Protein AF-J9F4Z7-F1 (afdb_monomer)

Solvent-accessible surface area (backbone atoms only — not comparable to full-atom values): 5574 Å² total; per-residue (Å²): 113,68,68,60,48,64,66,45,44,73,66,48,62,77,70,53,58,92,89,62,31,79,98,42,91,98,44,40,72,69,57,47,51,54,52,51,51,54,45,40,77,74,69,52,82,79,82,86,88,82,84,71,84,59,54,83,81,69,54,56,64,69,59,53,50,54,59,49,51,74,76,49,82,56,64,68,60,53,52,52,52,54,62,74,78,103

Structure (mmCIF, N/CA/C/O backbone):
data_AF-J9F4Z7-F1
#
_entry.id   AF-J9F4Z7-F1
#
loop_
_atom_site.group_PDB
_atom_site.id
_atom_site.type_symbol
_atom_site.label_atom_id
_atom_site.label_alt_id
_atom_site.label_comp_id
_atom_site.label_asym_id
_atom_site.label_entity_id
_atom_site.label_seq_id
_atom_site.pdbx_PDB_ins_code
_atom_site.Cartn_x
_atom_site.Cartn_y
_atom_site.Cartn_z
_atom_site.occupancy
_atom_site.B_iso_or_equiv
_atom_site.auth_seq_id
_atom_site.auth_comp_id
_atom_site.auth_asym_id
_atom_site.auth_atom_id
_atom_site.pdbx_PDB_model_num
ATOM 1 N N . GLN A 1 1 ? 10.622 -11.973 -10.567 1.00 62.09 1 GLN A N 1
ATOM 2 C CA . GLN A 1 1 ? 9.741 -10.947 -9.954 1.00 62.09 1 GLN A CA 1
ATOM 3 C C . GLN A 1 1 ? 10.281 -10.400 -8.619 1.00 62.09 1 GLN A C 1
ATOM 5 O O . GLN A 1 1 ? 10.208 -9.195 -8.413 1.00 62.09 1 GLN A O 1
ATOM 10 N N . GLN A 1 2 ? 10.907 -11.217 -7.754 1.00 72.94 2 GLN A N 1
ATOM 11 C CA . GLN A 1 2 ? 11.440 -10.788 -6.441 1.00 72.94 2 GLN A CA 1
ATOM 12 C C . GLN A 1 2 ? 12.414 -9.591 -6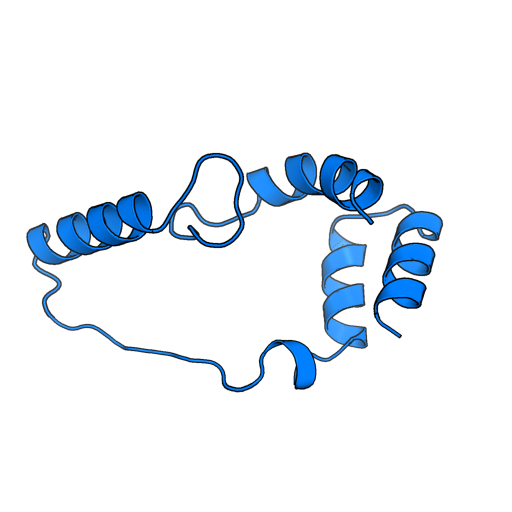.483 1.00 72.94 2 GLN A C 1
ATOM 14 O O . GLN A 1 2 ? 12.308 -8.693 -5.657 1.00 72.94 2 GLN A O 1
ATOM 19 N N . ALA A 1 3 ? 13.329 -9.546 -7.459 1.00 76.19 3 ALA A N 1
ATOM 20 C CA . ALA A 1 3 ? 14.332 -8.479 -7.565 1.00 76.19 3 ALA A CA 1
ATOM 21 C C . ALA A 1 3 ? 13.713 -7.095 -7.837 1.00 76.19 3 ALA A C 1
ATOM 23 O O . ALA A 1 3 ? 14.128 -6.100 -7.249 1.00 76.19 3 ALA A O 1
ATOM 24 N N . ILE A 1 4 ? 12.671 -7.038 -8.678 1.00 78.19 4 ILE A N 1
ATOM 25 C CA . ILE A 1 4 ? 11.915 -5.801 -8.931 1.00 78.19 4 ILE A CA 1
ATOM 26 C C . ILE A 1 4 ? 11.237 -5.361 -7.632 1.00 78.19 4 ILE A C 1
ATOM 28 O O . ILE A 1 4 ? 11.346 -4.203 -7.244 1.00 78.19 4 ILE A O 1
ATOM 32 N N . ASN A 1 5 ? 10.603 -6.294 -6.916 1.00 80.19 5 ASN A N 1
ATOM 33 C CA . ASN A 1 5 ? 9.954 -5.986 -5.646 1.00 80.19 5 ASN A CA 1
ATOM 34 C C . ASN A 1 5 ? 10.949 -5.433 -4.609 1.00 80.19 5 ASN A C 1
ATOM 36 O O . ASN A 1 5 ? 10.683 -4.409 -3.987 1.00 80.19 5 ASN A O 1
ATOM 40 N N . GLN A 1 6 ? 12.128 -6.042 -4.470 1.00 81.38 6 GLN A N 1
ATOM 41 C CA . GLN A 1 6 ? 13.172 -5.574 -3.550 1.00 81.38 6 GLN A CA 1
ATOM 42 C C . GLN A 1 6 ? 13.679 -4.166 -3.887 1.00 81.38 6 GLN A C 1
ATOM 44 O O . GLN A 1 6 ? 13.946 -3.387 -2.974 1.00 81.38 6 GLN A O 1
ATOM 49 N N . ALA A 1 7 ? 13.774 -3.820 -5.173 1.00 81.56 7 ALA A N 1
ATOM 50 C CA . ALA A 1 7 ? 14.184 -2.486 -5.607 1.00 81.56 7 ALA A CA 1
ATOM 51 C C . ALA A 1 7 ? 13.082 -1.430 -5.404 1.00 81.56 7 ALA A C 1
ATOM 53 O O . ALA A 1 7 ? 13.367 -0.299 -5.012 1.00 81.56 7 ALA A O 1
ATOM 54 N N . LEU A 1 8 ? 11.819 -1.792 -5.651 1.00 81.38 8 LEU A N 1
ATOM 55 C CA . LEU A 1 8 ? 10.688 -0.861 -5.582 1.00 81.38 8 LEU A CA 1
ATOM 56 C C . LEU A 1 8 ? 10.145 -0.672 -4.164 1.00 81.38 8 LEU A C 1
ATOM 58 O O . LEU A 1 8 ? 9.748 0.438 -3.810 1.00 81.38 8 LEU A O 1
ATOM 62 N N . THR A 1 9 ? 10.164 -1.718 -3.337 1.00 83.75 9 THR A N 1
ATOM 63 C CA . THR A 1 9 ? 9.682 -1.680 -1.948 1.00 83.75 9 THR A CA 1
ATOM 64 C C . THR A 1 9 ? 10.221 -0.475 -1.168 1.00 83.75 9 THR A C 1
ATOM 66 O O . THR A 1 9 ? 9.404 0.291 -0.666 1.00 83.75 9 THR A O 1
ATOM 69 N N . PRO A 1 10 ? 11.539 -0.202 -1.081 1.00 85.31 10 PRO A N 1
ATOM 70 C CA . PRO A 1 10 ? 12.041 0.929 -0.295 1.00 85.31 10 PRO A CA 1
ATOM 71 C C . PRO A 1 10 ? 11.614 2.307 -0.832 1.00 85.31 10 PRO A C 1
ATOM 73 O O . PRO A 1 10 ? 11.575 3.268 -0.061 1.00 85.31 10 PRO A O 1
ATOM 76 N N . LEU A 1 11 ? 11.287 2.419 -2.126 1.00 84.62 11 LEU A N 1
ATOM 77 C CA . LEU A 1 11 ? 10.814 3.662 -2.747 1.00 84.62 11 LEU A CA 1
ATOM 78 C C . LEU A 1 11 ? 9.340 3.934 -2.422 1.00 84.62 11 LEU A C 1
ATOM 80 O O . LEU A 1 11 ? 8.975 5.069 -2.101 1.00 84.62 11 LEU A O 1
ATOM 84 N N . TYR A 1 12 ? 8.499 2.900 -2.486 1.00 83.81 12 TYR A N 1
ATOM 85 C CA . TYR A 1 12 ? 7.061 3.021 -2.227 1.00 83.81 12 TYR A CA 1
ATOM 86 C C . TYR A 1 12 ? 6.707 2.927 -0.741 1.00 83.81 12 TYR A C 1
ATOM 88 O O . TYR A 1 12 ? 5.759 3.574 -0.303 1.00 83.81 12 TYR A O 1
ATOM 96 N N . GLU A 1 13 ? 7.509 2.235 0.071 1.00 83.94 13 GLU A N 1
ATOM 97 C CA . GLU A 1 13 ? 7.295 2.109 1.520 1.00 83.94 13 GLU A CA 1
ATOM 98 C C . GLU A 1 13 ? 7.261 3.466 2.237 1.00 83.94 13 GLU A C 1
ATOM 100 O O . GLU A 1 13 ? 6.529 3.637 3.211 1.00 83.94 13 GLU A O 1
ATOM 105 N N . ARG A 1 14 ? 7.991 4.458 1.714 1.00 84.69 14 ARG A N 1
ATOM 106 C CA . ARG A 1 14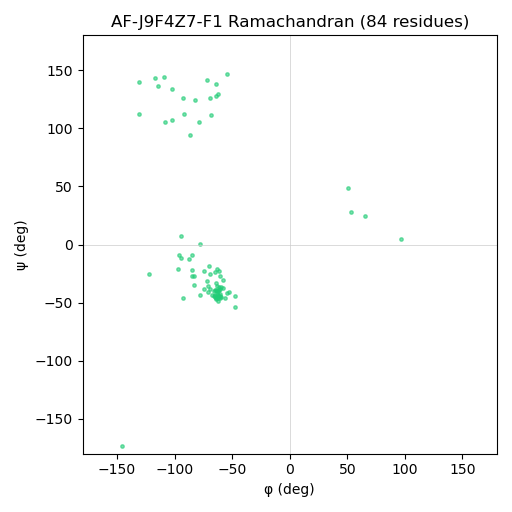 ? 7.992 5.842 2.220 1.00 84.69 14 ARG A CA 1
ATOM 107 C C . ARG A 1 14 ? 6.734 6.631 1.853 1.00 84.69 14 ARG A C 1
ATOM 109 O O . ARG A 1 14 ? 6.432 7.617 2.515 1.00 84.69 14 ARG A O 1
ATOM 116 N N . GLN A 1 15 ? 6.036 6.225 0.797 1.00 86.38 15 GLN A N 1
ATOM 117 C CA . GLN A 1 15 ? 4.845 6.905 0.280 1.00 86.38 15 GLN A CA 1
ATOM 118 C C . GLN A 1 15 ? 3.548 6.272 0.798 1.00 86.38 15 GLN A C 1
ATOM 120 O O . GLN A 1 15 ? 2.506 6.925 0.802 1.00 86.38 15 GLN A O 1
ATOM 125 N N . PHE A 1 16 ? 3.589 5.013 1.246 1.00 85.44 16 PHE A N 1
ATOM 126 C CA . PHE A 1 16 ? 2.411 4.341 1.781 1.00 85.44 16 PHE A CA 1
ATOM 127 C C . PHE A 1 16 ? 1.895 5.001 3.062 1.00 85.44 16 PHE A C 1
ATOM 129 O O . PHE A 1 16 ? 2.647 5.311 3.988 1.00 85.44 16 PHE A O 1
ATOM 136 N N . SER A 1 17 ? 0.568 5.121 3.145 1.00 85.69 17 SER A N 1
ATOM 137 C CA . SER A 1 17 ? -0.122 5.626 4.332 1.00 85.69 17 SER A CA 1
ATOM 1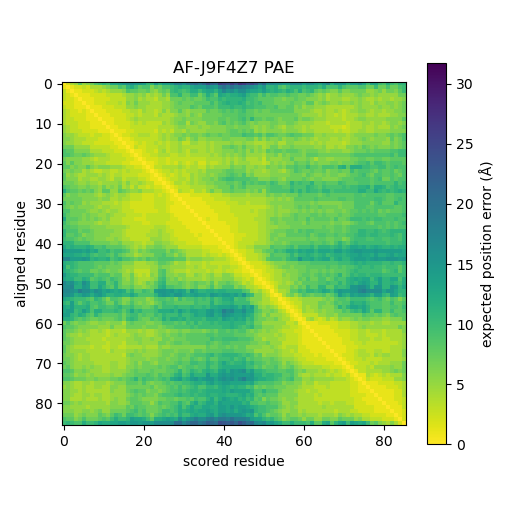38 C C . SER A 1 17 ? 0.259 4.841 5.589 1.00 85.69 17 SER A C 1
ATOM 140 O O . SER A 1 17 ? 0.455 3.622 5.560 1.00 85.69 17 SER A O 1
ATOM 142 N N . LYS A 1 18 ? 0.303 5.529 6.733 1.00 83.44 18 LYS A N 1
ATOM 143 C CA . LYS A 1 18 ? 0.506 4.893 8.043 1.00 83.44 18 LYS A CA 1
ATOM 144 C C . LYS A 1 18 ? -0.627 3.932 8.412 1.00 83.44 18 LYS A C 1
ATOM 146 O O . LYS A 1 18 ? -0.374 3.039 9.214 1.00 83.44 18 LYS A O 1
ATOM 151 N N . SER A 1 19 ? -1.801 4.073 7.802 1.00 84.06 19 SER A N 1
ATOM 152 C CA . SER A 1 19 ? -2.962 3.193 7.998 1.00 84.06 19 SER A CA 1
ATOM 153 C C . SER A 1 19 ? -3.049 2.067 6.957 1.00 84.06 19 SER A C 1
ATOM 155 O O . SER A 1 19 ? -4.044 1.356 6.907 1.00 84.06 19 SER A O 1
ATOM 157 N N . SER A 1 20 ? -2.029 1.901 6.105 1.00 86.06 20 SER A N 1
ATOM 158 C CA . SER A 1 20 ? -1.917 0.747 5.205 1.00 86.06 20 SER A CA 1
ATOM 159 C C . SER A 1 20 ? -1.098 -0.362 5.870 1.00 86.06 20 SER A C 1
ATOM 161 O O . SER A 1 20 ? 0.032 -0.123 6.321 1.00 86.06 20 SER A O 1
ATOM 163 N N . TYR A 1 21 ? -1.665 -1.565 5.932 1.00 85.06 21 TYR A N 1
ATOM 164 C CA . TYR A 1 21 ? -1.090 -2.712 6.645 1.00 85.06 21 TYR A CA 1
ATOM 165 C C . TYR A 1 21 ? -0.861 -3.942 5.755 1.00 85.06 21 TYR A C 1
ATOM 167 O O . TYR A 1 21 ? 0.017 -4.743 6.057 1.00 85.06 21 TYR A O 1
ATOM 175 N N . GLY A 1 22 ? -1.615 -4.092 4.661 1.00 85.12 22 GLY A N 1
ATOM 176 C CA . GLY A 1 22 ? -1.519 -5.254 3.774 1.00 85.12 22 GLY A CA 1
ATOM 177 C C . GLY A 1 22 ? -0.238 -5.267 2.937 1.00 85.12 22 GLY A C 1
ATOM 178 O O . GLY A 1 22 ? 0.194 -4.223 2.458 1.00 85.12 22 GLY A O 1
ATOM 179 N N . PHE A 1 23 ? 0.344 -6.457 2.746 1.00 80.69 23 PHE A N 1
ATOM 180 C CA . PHE A 1 23 ? 1.487 -6.728 1.853 1.00 80.69 23 PHE A CA 1
ATOM 181 C C . PHE A 1 23 ? 2.726 -5.837 2.066 1.00 80.69 23 PHE A C 1
ATOM 183 O O . PHE A 1 23 ? 3.505 -5.617 1.138 1.00 80.69 23 PHE A O 1
ATOM 190 N N . ARG A 1 24 ? 2.935 -5.334 3.290 1.00 83.75 24 ARG A N 1
ATOM 191 C CA . ARG A 1 24 ? 4.063 -4.458 3.634 1.00 83.75 24 ARG A CA 1
ATOM 192 C C . ARG A 1 24 ? 5.085 -5.155 4.5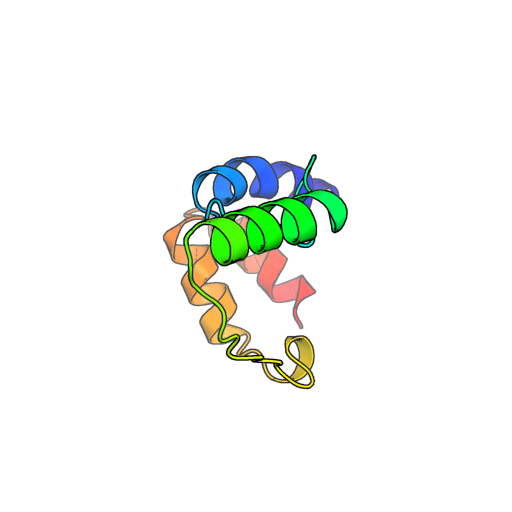31 1.00 83.75 24 ARG A C 1
ATOM 194 O O . ARG A 1 24 ? 4.713 -5.928 5.415 1.00 83.75 24 ARG A O 1
ATOM 201 N N . PRO A 1 25 ? 6.385 -4.865 4.365 1.00 78.88 25 PRO A N 1
ATOM 202 C CA . PRO A 1 25 ? 7.411 -5.430 5.229 1.00 78.88 25 PRO A CA 1
ATOM 203 C C . PRO A 1 25 ? 7.225 -4.943 6.673 1.00 78.88 25 PRO A C 1
ATOM 205 O O . PRO A 1 25 ? 7.179 -3.740 6.929 1.00 78.88 25 PRO A O 1
ATOM 208 N N . ARG A 1 26 ? 7.186 -5.882 7.628 1.00 80.69 26 ARG A N 1
ATOM 209 C CA . ARG A 1 26 ? 7.027 -5.622 9.077 1.00 80.69 26 ARG A CA 1
ATOM 210 C C . ARG A 1 26 ? 5.677 -5.005 9.481 1.00 80.69 26 ARG A C 1
ATOM 212 O O . ARG A 1 26 ? 5.607 -4.352 10.519 1.00 80.69 26 ARG A O 1
ATOM 219 N N . ARG A 1 27 ? 4.625 -5.198 8.680 1.00 83.50 27 ARG A N 1
ATOM 220 C CA . ARG A 1 27 ? 3.239 -4.860 9.036 1.00 83.50 27 ARG A CA 1
ATOM 221 C C . ARG A 1 27 ? 2.327 -6.041 8.730 1.00 83.50 27 ARG A C 1
ATOM 223 O O . ARG A 1 27 ? 2.502 -6.690 7.702 1.00 83.50 27 ARG A O 1
ATOM 230 N N . GLY A 1 28 ? 1.371 -6.317 9.612 1.00 85.31 28 GLY A N 1
ATOM 231 C CA . GLY A 1 28 ? 0.438 -7.432 9.435 1.00 85.31 28 GLY A CA 1
ATOM 232 C C . GLY A 1 28 ? -0.968 -7.162 9.960 1.00 85.31 28 GLY A C 1
ATOM 233 O O . GLY A 1 28 ? -1.300 -6.059 10.396 1.00 85.31 28 GLY A O 1
ATOM 234 N N . CYS A 1 29 ? -1.803 -8.203 9.946 1.00 86.75 29 CYS A N 1
ATOM 235 C CA . CYS A 1 29 ? -3.203 -8.133 10.377 1.00 86.75 29 CYS A CA 1
ATOM 236 C C . CYS A 1 29 ? -3.352 -7.649 11.828 1.00 86.75 29 CYS A C 1
ATOM 238 O O . CYS A 1 29 ? -4.242 -6.859 12.130 1.00 86.75 29 CYS A O 1
ATOM 240 N N . HIS A 1 30 ? -2.449 -8.061 12.722 1.00 89.88 30 HIS A N 1
ATOM 241 C CA . HIS A 1 30 ? -2.471 -7.623 14.120 1.00 89.88 30 HIS A CA 1
ATOM 242 C C . HIS A 1 30 ? -2.245 -6.114 14.279 1.00 89.88 30 HIS A C 1
ATOM 244 O O . HIS A 1 30 ? -2.830 -5.499 15.171 1.00 89.88 30 HIS A O 1
ATOM 250 N N . ASP A 1 31 ? -1.440 -5.498 13.411 1.00 88.62 31 ASP A N 1
ATOM 251 C CA . ASP A 1 31 ? -1.225 -4.049 13.432 1.00 88.62 31 ASP A CA 1
ATOM 252 C C . ASP A 1 31 ? -2.465 -3.295 12.951 1.00 88.62 31 ASP A C 1
ATOM 254 O O . ASP A 1 31 ? -2.792 -2.243 13.503 1.00 88.62 31 ASP A O 1
ATOM 258 N N . ALA A 1 32 ? -3.177 -3.856 11.967 1.00 87.94 32 ALA A N 1
ATOM 259 C CA . ALA A 1 32 ? -4.441 -3.310 11.481 1.00 87.94 32 ALA A CA 1
ATOM 260 C C . ALA A 1 32 ? -5.516 -3.333 12.577 1.00 87.94 32 ALA A C 1
ATOM 262 O O . ALA A 1 32 ? -6.142 -2.308 12.839 1.00 87.94 32 ALA A O 1
ATOM 263 N N . ILE A 1 33 ? -5.662 -4.463 13.281 1.00 89.00 33 ILE A N 1
ATOM 264 C CA . ILE A 1 33 ? -6.604 -4.599 14.404 1.00 89.00 33 ILE A CA 1
ATOM 265 C C . ILE A 1 33 ? -6.265 -3.601 15.514 1.00 89.00 33 ILE A C 1
ATOM 267 O O . ILE A 1 33 ? -7.147 -2.899 15.999 1.00 89.00 33 ILE A O 1
ATOM 271 N N . ARG A 1 34 ? -4.983 -3.477 15.882 1.00 90.75 34 ARG A N 1
ATOM 272 C CA . ARG A 1 34 ? -4.544 -2.512 16.903 1.00 90.75 34 ARG A CA 1
ATOM 273 C C . ARG A 1 34 ? -4.805 -1.064 16.479 1.00 90.75 34 ARG A C 1
ATOM 275 O O . ARG A 1 34 ? -5.114 -0.224 17.319 1.00 90.75 34 ARG A O 1
ATOM 282 N N . GLY A 1 35 ? -4.660 -0.761 15.188 1.00 88.00 35 GLY A N 1
ATOM 283 C CA . GLY A 1 35 ? -5.028 0.533 14.616 1.00 88.00 35 GLY A CA 1
ATOM 284 C C . GLY A 1 35 ? -6.524 0.812 14.753 1.00 88.00 35 GLY A C 1
ATOM 285 O O . GLY A 1 35 ? -6.896 1.861 15.270 1.00 88.00 35 GLY A O 1
ATOM 286 N N . ALA A 1 36 ? -7.363 -0.153 14.374 1.00 87.56 36 ALA A N 1
ATOM 287 C CA . ALA A 1 36 ? -8.816 -0.050 14.486 1.00 87.56 36 ALA A CA 1
ATOM 288 C C . ALA A 1 36 ? -9.281 0.100 15.944 1.00 87.56 36 ALA A C 1
ATOM 290 O O . ALA A 1 36 ? -10.100 0.968 16.235 1.00 87.56 36 ALA A O 1
ATOM 291 N N . GLN A 1 37 ? -8.708 -0.671 16.875 1.00 90.44 37 GLN A N 1
ATOM 292 C CA . GLN A 1 37 ? -8.999 -0.559 18.310 1.00 90.44 37 GLN A CA 1
ATOM 293 C C . GLN A 1 37 ? -8.745 0.857 18.835 1.00 90.44 37 GLN A C 1
ATOM 295 O O . GLN A 1 37 ? -9.620 1.426 19.479 1.00 90.44 37 GLN A O 1
ATOM 300 N N . LYS A 1 38 ? -7.608 1.471 18.483 1.00 90.75 38 LYS A N 1
ATOM 301 C CA . LYS A 1 38 ? -7.313 2.862 18.869 1.00 90.75 38 LYS A CA 1
ATOM 302 C C . LYS A 1 38 ? -8.338 3.855 18.326 1.00 90.75 38 LYS A C 1
ATOM 304 O O . LYS A 1 38 ? -8.680 4.810 19.011 1.00 90.75 38 LYS A O 1
ATOM 309 N N . THR A 1 39 ? -8.813 3.656 17.098 1.00 88.25 39 THR A N 1
ATOM 310 C CA . THR A 1 39 ? -9.855 4.505 16.504 1.00 88.25 39 THR A CA 1
ATOM 311 C C . THR A 1 39 ? -11.183 4.354 17.251 1.00 88.25 39 THR A C 1
ATOM 313 O O . THR A 1 39 ? -11.834 5.354 17.542 1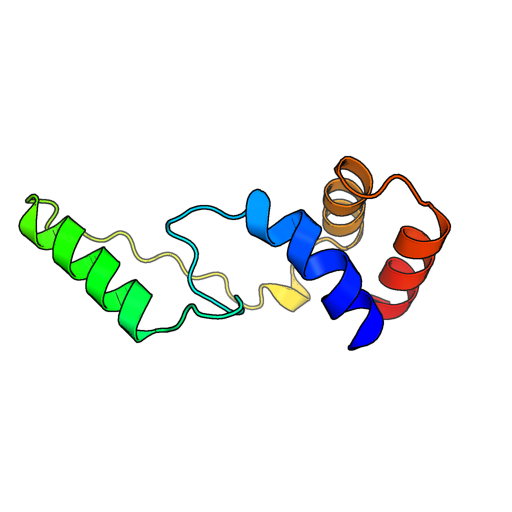.00 88.25 39 THR A O 1
ATOM 316 N N . ILE A 1 40 ? -11.547 3.136 17.653 1.00 90.44 40 ILE A N 1
ATOM 317 C CA . ILE A 1 40 ? -12.750 2.883 18.460 1.00 90.44 40 ILE A CA 1
ATOM 318 C C . ILE A 1 40 ? -12.623 3.519 19.853 1.00 90.44 40 ILE A C 1
ATOM 320 O O . ILE A 1 40 ? -13.546 4.194 20.304 1.00 90.44 40 ILE A O 1
ATOM 324 N N . GLU A 1 41 ? -11.467 3.378 20.510 1.00 91.94 41 GLU A N 1
ATOM 325 C CA . GLU A 1 41 ? -11.169 3.997 21.815 1.00 91.94 41 GLU A CA 1
ATOM 326 C C . GLU A 1 41 ? -11.242 5.533 21.778 1.00 91.94 41 GLU A C 1
ATOM 328 O O . GLU A 1 41 ? -11.560 6.165 22.782 1.00 91.94 41 GLU A O 1
ATOM 333 N N . GLN A 1 42 ? -10.994 6.145 20.616 1.00 91.19 42 GLN A N 1
ATOM 334 C CA . GLN A 1 42 ? -11.136 7.590 20.396 1.00 91.19 42 GLN A CA 1
ATOM 335 C C . GLN A 1 42 ? -12.594 8.048 20.208 1.00 91.19 42 GLN A C 1
ATOM 337 O O . GLN A 1 42 ? -12.833 9.241 20.027 1.00 91.19 42 GLN A O 1
ATOM 342 N N . GLY A 1 43 ? -13.564 7.130 20.260 1.00 90.56 43 GLY A N 1
ATOM 343 C CA . GLY A 1 43 ? -14.995 7.425 20.164 1.00 90.56 43 GLY A CA 1
ATOM 344 C C . GLY A 1 43 ? -15.597 7.249 18.768 1.00 90.56 43 GLY A C 1
ATOM 345 O O . GLY A 1 43 ? -16.780 7.531 18.580 1.00 90.56 43 GLY A O 1
ATOM 346 N N . TYR A 1 44 ? -14.830 6.763 17.786 1.00 88.81 44 TYR A N 1
ATOM 347 C CA . TYR A 1 44 ? -15.344 6.465 16.447 1.00 88.81 44 TYR A CA 1
ATOM 348 C C . TYR A 1 44 ? -15.926 5.047 16.411 1.00 88.81 44 TYR A C 1
ATOM 350 O O . TYR A 1 44 ? -15.215 4.065 16.209 1.00 88.81 44 TYR A O 1
ATOM 358 N N . THR A 1 45 ? -17.234 4.937 16.629 1.00 87.75 45 THR A N 1
ATOM 359 C CA . THR A 1 45 ? -17.935 3.650 16.789 1.00 87.75 45 THR A CA 1
ATOM 360 C C . THR A 1 45 ? -18.591 3.122 15.514 1.00 87.75 45 THR A C 1
ATOM 362 O O . THR A 1 45 ? -19.039 1.978 15.489 1.00 87.75 45 THR A O 1
ATOM 365 N N . TYR A 1 46 ? -18.636 3.926 14.451 1.00 87.50 46 TYR A N 1
ATOM 366 C CA . TYR A 1 46 ? -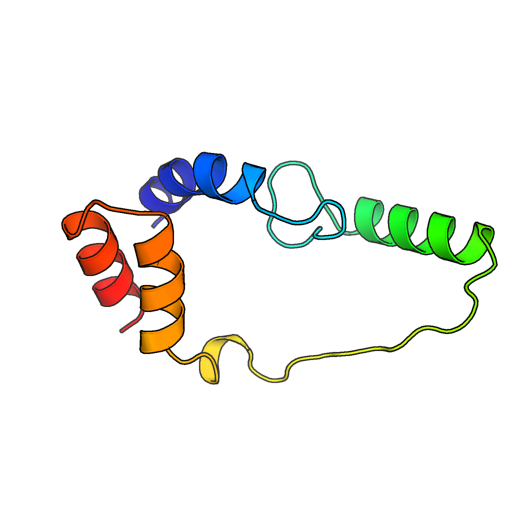19.190 3.536 13.157 1.00 87.50 46 TYR A CA 1
ATOM 367 C C . TYR A 1 46 ? -18.072 3.218 12.166 1.00 87.50 46 TYR A C 1
ATOM 369 O O . TYR A 1 46 ? -17.115 3.981 12.030 1.00 87.50 46 TYR A O 1
ATOM 377 N N . VAL A 1 47 ? -18.218 2.101 11.455 1.00 85.56 47 VAL A N 1
ATOM 378 C CA . VAL A 1 47 ? -17.277 1.641 10.430 1.00 85.56 47 VAL A CA 1
ATOM 379 C C . VAL A 1 47 ? -17.973 1.666 9.076 1.00 85.56 47 VAL A C 1
ATOM 381 O O . VAL A 1 47 ? -19.119 1.239 8.954 1.00 85.56 47 VAL A O 1
ATOM 384 N N . VAL A 1 48 ? -17.270 2.161 8.061 1.00 87.75 48 VAL A N 1
ATOM 385 C CA . VAL A 1 48 ? -17.678 2.038 6.661 1.00 87.75 48 VAL A CA 1
ATOM 386 C C . VAL A 1 48 ? -16.824 0.939 6.051 1.00 87.75 48 VAL A C 1
ATOM 388 O O . VAL A 1 48 ? -15.623 1.131 5.861 1.00 87.75 48 VAL A O 1
ATOM 391 N N . ASP A 1 49 ? -17.436 -0.216 5.807 1.00 84.88 49 ASP A N 1
ATOM 392 C CA . ASP A 1 49 ? -16.769 -1.338 5.155 1.00 84.88 49 ASP A CA 1
ATOM 393 C C . ASP A 1 49 ? -16.795 -1.139 3.636 1.00 84.88 49 ASP A C 1
ATOM 395 O O . ASP A 1 49 ? -17.850 -0.901 3.044 1.00 84.88 49 ASP A O 1
ATOM 399 N N . LEU A 1 50 ? -15.616 -1.164 3.022 1.00 84.62 50 LEU A N 1
ATOM 400 C CA . LEU A 1 50 ? -15.425 -0.969 1.589 1.00 84.62 50 LEU A CA 1
ATOM 401 C C . LEU A 1 50 ? -14.539 -2.100 1.086 1.00 84.62 50 LEU A C 1
ATOM 403 O O . LEU A 1 50 ? -13.348 -2.135 1.398 1.00 84.62 50 LEU A O 1
ATOM 407 N N . ASP A 1 51 ? -15.114 -2.974 0.266 1.00 82.88 51 ASP A N 1
ATOM 408 C CA . ASP A 1 51 ? -14.378 -4.021 -0.430 1.00 82.88 51 ASP A CA 1
ATOM 409 C C . ASP A 1 51 ? -14.461 -3.825 -1.946 1.00 82.88 51 ASP A C 1
ATOM 411 O O . ASP A 1 51 ? -15.473 -3.367 -2.485 1.00 82.88 51 ASP A O 1
ATOM 415 N N . LEU A 1 52 ? -13.364 -4.136 -2.636 1.00 77.69 52 LEU A N 1
ATOM 416 C CA . LEU A 1 52 ? -13.275 -4.052 -4.091 1.00 77.69 52 LEU A CA 1
ATOM 417 C C . LEU A 1 52 ? -13.244 -5.466 -4.662 1.00 77.69 52 LEU A C 1
ATOM 419 O O . LEU A 1 52 ? -12.209 -6.137 -4.636 1.00 77.69 52 LEU A O 1
ATOM 423 N N . GLU A 1 53 ? -14.365 -5.894 -5.240 1.00 70.81 53 GLU A N 1
ATOM 424 C CA . GLU A 1 53 ? -14.437 -7.181 -5.922 1.00 70.81 53 GLU A CA 1
ATOM 425 C C . GLU A 1 53 ? -13.465 -7.202 -7.117 1.00 70.81 53 GLU A C 1
ATOM 427 O O . GLU A 1 53 ? -13.446 -6.291 -7.948 1.00 70.81 53 GLU A O 1
ATOM 432 N N . ARG A 1 54 ? -12.636 -8.253 -7.200 1.00 68.56 54 ARG A N 1
ATOM 433 C CA . ARG A 1 54 ? -11.675 -8.476 -8.297 1.00 68.56 54 ARG A CA 1
ATOM 434 C C . ARG A 1 54 ? -10.792 -7.261 -8.595 1.00 68.56 54 ARG A C 1
ATOM 436 O O . ARG A 1 54 ? -10.610 -6.874 -9.751 1.00 68.56 54 ARG A O 1
ATOM 443 N N . PHE A 1 55 ? -10.204 -6.667 -7.557 1.00 74.06 55 PHE A N 1
ATOM 444 C CA . PHE A 1 55 ? -9.282 -5.537 -7.705 1.00 74.06 55 PHE A CA 1
ATOM 445 C C . PHE A 1 55 ? -8.217 -5.763 -8.794 1.00 74.06 55 PHE A C 1
ATOM 447 O O . PHE A 1 55 ? -7.980 -4.881 -9.612 1.00 74.06 55 PHE A O 1
ATOM 454 N N . PHE A 1 56 ? -7.605 -6.951 -8.848 1.00 68.38 56 PHE A N 1
ATOM 455 C CA . PHE A 1 56 ? -6.561 -7.248 -9.833 1.00 68.38 56 PHE A CA 1
ATOM 456 C C . PHE A 1 56 ? -7.088 -7.404 -11.266 1.00 68.38 56 PHE A C 1
ATOM 458 O O . PHE A 1 56 ? -6.380 -7.022 -12.193 1.00 68.38 56 PHE A O 1
ATOM 465 N N . ASP A 1 57 ? -8.319 -7.885 -11.457 1.00 70.31 57 ASP A N 1
ATOM 466 C CA . ASP A 1 57 ? -8.897 -8.061 -12.799 1.00 70.31 57 ASP A CA 1
ATOM 467 C C . ASP A 1 57 ? -9.494 -6.756 -13.345 1.00 70.31 57 ASP A C 1
ATOM 469 O O . ASP A 1 57 ? -9.569 -6.554 -14.556 1.00 70.31 57 ASP A O 1
ATOM 473 N N . THR A 1 58 ? -9.934 -5.861 -12.456 1.00 75.31 58 THR A N 1
ATOM 474 C CA . THR A 1 58 ? -10.597 -4.599 -12.824 1.00 75.31 58 THR A CA 1
ATOM 475 C C . THR A 1 58 ? -9.640 -3.412 -12.905 1.00 75.31 58 THR A C 1
ATOM 477 O O . THR A 1 58 ? -10.012 -2.349 -13.416 1.00 75.31 58 THR A O 1
ATOM 480 N N . VAL A 1 59 ? -8.396 -3.553 -12.428 1.00 78.50 59 VAL A N 1
ATOM 481 C CA . VAL A 1 59 ? -7.439 -2.447 -12.445 1.00 78.50 59 VAL A CA 1
ATOM 482 C C . VAL A 1 59 ? -7.008 -2.123 -13.878 1.00 78.50 59 VAL A C 1
ATOM 484 O O . VAL A 1 59 ? -6.522 -2.961 -14.635 1.00 78.50 59 VAL A O 1
ATOM 487 N N . SER A 1 60 ? -7.153 -0.856 -14.271 1.00 80.12 60 SER A N 1
ATOM 488 C CA . SER A 1 60 ? -6.636 -0.393 -15.558 1.00 80.12 60 SER A CA 1
ATOM 489 C C . SER A 1 60 ? -5.107 -0.412 -15.537 1.00 80.12 60 SER A C 1
ATOM 491 O O . SER A 1 60 ? -4.470 0.405 -14.866 1.00 80.12 60 SER A O 1
ATOM 493 N N . HIS A 1 61 ? -4.519 -1.313 -16.322 1.00 80.88 61 HIS A N 1
ATOM 494 C CA . HIS A 1 61 ? -3.073 -1.426 -16.506 1.00 80.88 61 HIS A CA 1
ATOM 495 C C . HIS A 1 61 ? -2.423 -0.099 -16.918 1.00 80.88 61 HIS A C 1
ATOM 497 O O . HIS A 1 61 ? -1.382 0.273 -16.380 1.00 80.88 61 HIS A O 1
ATOM 503 N N . SER A 1 62 ? -3.066 0.668 -17.802 1.00 82.19 62 SER A N 1
ATOM 504 C CA . SER A 1 62 ? -2.590 1.994 -18.212 1.00 82.19 6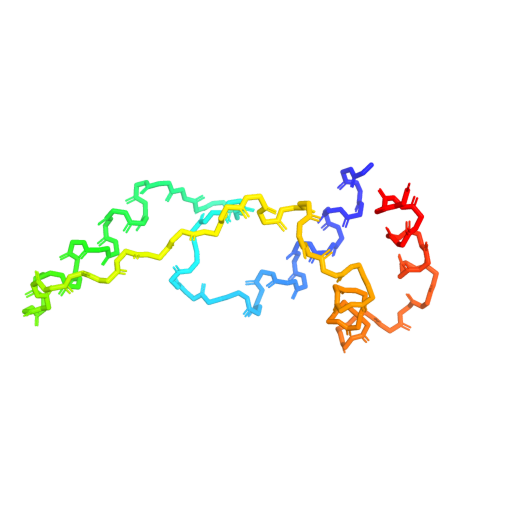2 SER A CA 1
ATOM 505 C C . SER A 1 62 ? -2.510 2.962 -17.030 1.00 82.19 62 SER A C 1
ATOM 507 O O . SER A 1 62 ? -1.510 3.661 -16.876 1.00 82.19 62 SER A O 1
ATOM 509 N N . LYS A 1 63 ? -3.521 2.953 -16.152 1.00 84.19 63 LYS A N 1
ATOM 510 C CA . LYS A 1 63 ? -3.560 3.804 -14.955 1.00 84.19 63 LYS A CA 1
ATOM 511 C C . LYS A 1 63 ? -2.519 3.376 -13.918 1.00 84.19 63 LYS A C 1
ATOM 513 O O . LYS A 1 63 ? -1.880 4.228 -13.305 1.00 84.19 63 LYS A O 1
ATOM 518 N N . LEU A 1 64 ? -2.298 2.070 -13.756 1.00 84.00 64 LEU A N 1
ATOM 519 C CA . LEU A 1 64 ? -1.244 1.544 -12.886 1.00 84.00 64 LEU A CA 1
ATOM 520 C C . LEU A 1 64 ? 0.146 1.989 -13.369 1.00 84.00 64 LEU A C 1
ATOM 522 O O . LEU A 1 64 ? 0.944 2.485 -12.575 1.00 84.00 64 LEU A O 1
ATOM 526 N N . ILE A 1 65 ? 0.419 1.882 -14.673 1.00 83.88 65 ILE A N 1
ATOM 527 C CA . ILE A 1 65 ? 1.678 2.338 -15.280 1.00 83.88 65 ILE A CA 1
ATOM 528 C C . ILE A 1 65 ? 1.858 3.853 -15.152 1.00 83.88 65 ILE A C 1
ATOM 530 O O . ILE A 1 65 ? 2.965 4.311 -14.864 1.00 83.88 65 ILE A O 1
ATOM 534 N N . GLU A 1 66 ? 0.791 4.636 -15.313 1.00 85.62 66 GLU A N 1
ATOM 535 C CA . GLU A 1 66 ? 0.831 6.085 -15.101 1.00 85.62 66 GLU A CA 1
ATOM 536 C C . GLU A 1 66 ? 1.224 6.435 -13.658 1.00 85.62 66 GLU A C 1
ATOM 538 O O . GLU A 1 66 ? 2.075 7.293 -13.431 1.00 85.62 66 GLU A O 1
ATOM 543 N N . ILE A 1 67 ? 0.658 5.745 -12.665 1.00 85.69 67 ILE A N 1
ATOM 544 C CA . ILE A 1 67 ? 1.015 5.957 -11.257 1.00 85.69 67 ILE A CA 1
ATOM 545 C C . ILE A 1 67 ? 2.477 5.562 -11.008 1.00 85.69 67 ILE A C 1
ATOM 547 O O . ILE A 1 67 ? 3.212 6.303 -10.352 1.00 85.69 67 ILE A O 1
ATOM 551 N N . LEU A 1 68 ? 2.928 4.434 -11.563 1.00 84.00 68 LEU A N 1
ATOM 552 C CA . LEU A 1 68 ? 4.312 3.980 -11.419 1.00 84.00 68 LEU A CA 1
ATOM 553 C C . LEU A 1 68 ? 5.313 4.959 -12.056 1.00 84.00 68 LEU A C 1
ATOM 555 O O . LEU A 1 68 ? 6.345 5.246 -11.448 1.00 84.00 68 LEU A O 1
ATOM 559 N N . SER A 1 69 ? 5.003 5.526 -13.226 1.00 85.12 69 SER A N 1
ATOM 560 C CA . SER A 1 69 ? 5.886 6.459 -13.951 1.00 85.12 69 SER A CA 1
ATOM 561 C C . SER A 1 69 ? 6.028 7.834 -13.275 1.00 85.12 69 SER A C 1
ATOM 563 O O . SER A 1 69 ? 7.004 8.568 -13.497 1.00 85.12 69 SER A O 1
ATOM 565 N N . ARG A 1 70 ? 5.100 8.191 -12.376 1.00 86.50 70 ARG A N 1
ATOM 566 C CA . ARG A 1 70 ? 5.246 9.384 -11.526 1.00 86.50 70 ARG A CA 1
ATOM 567 C C . ARG A 1 70 ? 6.461 9.262 -10.607 1.00 86.50 70 ARG A C 1
ATOM 569 O O . ARG A 1 70 ? 7.203 10.237 -10.481 1.00 86.50 70 ARG A O 1
ATOM 576 N N . THR A 1 71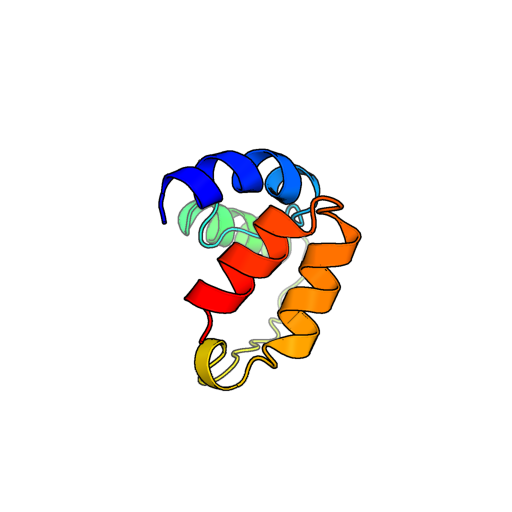 ? 6.702 8.078 -10.044 1.00 83.62 71 THR A N 1
ATOM 577 C CA . THR A 1 71 ? 7.823 7.803 -9.129 1.00 83.62 71 THR A CA 1
ATOM 578 C C . THR A 1 71 ? 9.059 7.269 -9.859 1.00 83.62 71 THR A C 1
ATOM 580 O O . THR A 1 71 ? 10.169 7.734 -9.609 1.00 83.62 71 THR A O 1
ATOM 583 N N . ILE A 1 72 ? 8.893 6.305 -10.768 1.00 85.00 72 ILE A N 1
ATOM 584 C CA . ILE A 1 72 ? 9.991 5.646 -11.485 1.00 85.00 72 ILE A CA 1
ATOM 585 C C . ILE A 1 72 ? 10.240 6.392 -12.797 1.00 85.00 72 ILE A C 1
ATOM 587 O O . ILE A 1 72 ? 9.422 6.344 -13.711 1.00 85.00 72 ILE A O 1
ATOM 591 N N . LYS A 1 73 ? 11.393 7.059 -12.909 1.00 83.69 73 LYS A N 1
ATOM 592 C CA . LYS A 1 73 ? 11.797 7.762 -14.140 1.00 83.69 73 LYS A CA 1
ATOM 593 C C . LYS A 1 73 ? 12.536 6.879 -15.147 1.00 83.69 73 LYS A C 1
ATOM 595 O O . LYS A 1 73 ? 12.688 7.272 -16.298 1.00 83.69 73 LYS A O 1
ATOM 600 N N . ASP A 1 74 ? 12.968 5.682 -14.745 1.00 85.50 74 ASP A N 1
ATOM 601 C CA . ASP A 1 74 ? 13.610 4.731 -15.655 1.00 85.50 74 ASP A CA 1
ATOM 602 C C . ASP A 1 74 ? 12.563 4.004 -16.513 1.00 85.50 74 ASP A C 1
ATOM 604 O O . ASP A 1 74 ? 11.862 3.094 -16.056 1.00 85.50 74 ASP A O 1
ATOM 608 N N . GLY A 1 75 ? 12.488 4.388 -17.789 1.00 82.12 75 GLY A N 1
ATOM 609 C CA . GLY A 1 75 ? 11.576 3.783 -18.759 1.00 82.12 75 GLY A CA 1
ATOM 610 C C . GLY A 1 75 ? 11.813 2.287 -18.998 1.00 82.12 75 GLY A C 1
ATOM 611 O O . GLY A 1 75 ? 10.879 1.578 -19.376 1.00 82.12 75 GLY A O 1
ATOM 612 N N . ARG A 1 76 ? 13.018 1.760 -18.729 1.00 85.31 76 ARG A N 1
ATOM 613 C CA . ARG A 1 76 ? 13.323 0.325 -18.883 1.00 85.31 76 ARG A CA 1
ATOM 614 C C . ARG A 1 76 ? 12.626 -0.503 -17.810 1.00 85.31 76 ARG A C 1
ATOM 616 O O . ARG A 1 76 ? 12.079 -1.560 -18.113 1.00 85.31 76 ARG A O 1
ATOM 623 N N . VAL A 1 77 ? 12.604 -0.001 -16.574 1.00 83.38 77 VAL A N 1
ATOM 624 C CA . VAL A 1 77 ? 11.920 -0.646 -15.442 1.00 83.38 77 VAL A CA 1
ATOM 625 C C . VAL A 1 77 ? 10.409 -0.621 -15.657 1.00 83.38 77 VAL A C 1
ATOM 627 O O . VAL A 1 77 ? 9.754 -1.646 -15.488 1.00 83.38 77 VAL A O 1
ATOM 630 N N . VAL A 1 78 ? 9.861 0.511 -16.109 1.00 83.12 78 VAL A N 1
ATOM 631 C CA . VAL A 1 78 ? 8.426 0.636 -16.422 1.00 83.12 78 VAL A CA 1
ATOM 632 C C . VAL A 1 78 ? 8.026 -0.308 -17.561 1.00 83.12 78 VAL A C 1
ATOM 634 O O . VAL A 1 78 ? 7.031 -1.019 -17.442 1.00 83.12 78 VAL A O 1
ATOM 637 N N . SER A 1 79 ? 8.829 -0.385 -18.627 1.00 84.19 79 SER A N 1
ATOM 638 C CA . SER A 1 79 ? 8.610 -1.323 -19.737 1.00 84.19 79 SER A CA 1
ATOM 639 C C . SER A 1 79 ? 8.656 -2.784 -19.278 1.00 84.19 79 SER A C 1
ATOM 641 O O . SER A 1 79 ? 7.828 -3.595 -19.695 1.00 84.19 79 SER A O 1
ATOM 643 N N . LEU A 1 80 ? 9.574 -3.124 -18.366 1.00 84.25 80 LEU A N 1
ATOM 644 C CA . LEU A 1 80 ? 9.664 -4.465 -17.795 1.00 84.25 80 LEU A CA 1
ATOM 645 C C . LEU A 1 80 ? 8.426 -4.812 -16.957 1.00 84.25 80 LEU A C 1
ATOM 647 O O . LEU A 1 80 ? 7.873 -5.893 -17.128 1.00 84.25 80 LEU A O 1
ATOM 651 N N . ILE A 1 81 ? 7.959 -3.903 -16.096 1.00 82.12 81 ILE A N 1
ATOM 652 C CA . ILE A 1 81 ? 6.737 -4.100 -15.295 1.00 82.12 81 ILE A CA 1
ATOM 653 C C . ILE A 1 81 ? 5.513 -4.236 -16.204 1.00 82.12 81 ILE A C 1
ATOM 655 O O . ILE A 1 81 ? 4.697 -5.129 -16.000 1.00 82.12 81 ILE A O 1
ATOM 659 N N . HIS A 1 82 ? 5.419 -3.409 -17.248 1.00 80.88 82 HIS A N 1
ATOM 660 C CA . HIS A 1 82 ? 4.334 -3.483 -18.223 1.00 80.88 82 HIS A CA 1
ATOM 661 C C . HIS A 1 82 ? 4.277 -4.843 -18.935 1.00 80.88 82 HIS A C 1
ATOM 663 O O . HIS A 1 82 ? 3.190 -5.356 -19.169 1.00 80.88 82 HIS A O 1
ATOM 669 N N . LYS A 1 83 ? 5.431 -5.463 -19.222 1.00 82.06 83 LYS A N 1
ATOM 670 C CA . LYS A 1 83 ? 5.492 -6.828 -19.775 1.00 82.06 83 LYS A CA 1
ATOM 671 C C . LYS A 1 83 ? 5.064 -7.922 -18.795 1.00 82.06 83 LYS A C 1
ATOM 673 O O . LYS A 1 83 ? 4.684 -8.982 -19.257 1.00 82.06 83 LYS A O 1
ATOM 678 N N . TYR A 1 84 ? 5.171 -7.705 -17.484 1.00 77.31 84 TYR A N 1
ATOM 679 C CA . TYR A 1 84 ? 4.742 -8.687 -16.476 1.00 77.31 84 TYR A CA 1
ATOM 680 C C . TYR A 1 84 ? 3.252 -8.605 -16.144 1.00 77.31 84 TYR A C 1
ATOM 682 O O . TYR A 1 84 ? 2.697 -9.553 -15.603 1.00 77.31 84 TYR A O 1
ATOM 690 N N . LEU A 1 85 ? 2.639 -7.455 -16.412 1.00 71.81 85 LEU A N 1
ATOM 691 C CA . LEU A 1 85 ? 1.216 -7.202 -16.209 1.00 71.81 85 LEU A CA 1
ATOM 692 C C . LEU A 1 85 ? 0.347 -7.658 -17.394 1.00 71.81 85 LEU A C 1
ATOM 694 O O . LEU A 1 85 ? -0.874 -7.609 -17.306 1.00 71.81 85 LEU A O 1
ATOM 698 N N . ARG A 1 86 ? 0.975 -8.038 -18.507 1.00 60.25 86 ARG A N 1
ATOM 699 C CA . ARG A 1 86 ? 0.335 -8.458 -19.752 1.00 60.25 86 ARG A CA 1
ATOM 700 C C . ARG A 1 86 ? 0.582 -9.940 -19.979 1.00 60.25 86 ARG A C 1
ATOM 702 O O . ARG A 1 86 ? -0.335 -10.584 -20.525 1.00 60.25 86 ARG A O 1
#

Organism: NCBI:txid749906

Secondary structure (DSSP, 8-state):
-HHHHHHHHHHHTTTS-TT--TT-TT--HHHHHHHHHHHHHTT---------TTHHHHS-HHHHHHHHHHH---HHHHHHHHHH--

Foldseek 3Di:
DVVLCVVCLVQCVVVDDPQDAPPHPPGHPVNNVVVVVVCVVVVPPDDDDDDDPPCLVPDDLVVVLVVVCVRDVDPVSSVVVSVVSD

Radius of gyration: 16.36 Å; Cα contacts (8 Å, |Δi|>4): 25; chains: 1; bounding box: 34×20×42 Å

pLDDT: mean 82.86, std 6.06, range [60.25, 91.94]

Mean predicted aligned error: 6.64 Å

Sequence (86 aa):
QQAINQALTPLYERQFSKSSYGFRPRRGCHDAIRGAQKTIEQGYTYVVDLDLERFFDTVSHSKLIEILSRTIKDGRVVSLIHKYLR

Nearest PDB structures (foldseek):
  5irf-assembly2_B  TM=9.746E-01  e=4.443E-06  Roseburia intestinalis XB6B4
  5hhl-assembly4_F  TM=9.705E-01  e=4.733E-06  Agathobacter rectalis M104/1
  5hhl-assembly4_G  TM=9.716E-01  e=5.723E-06  Agathobacter rectalis M104/1
  5irg-assembly2_C  TM=9.816E-01  e=7.853E-06  Roseburia 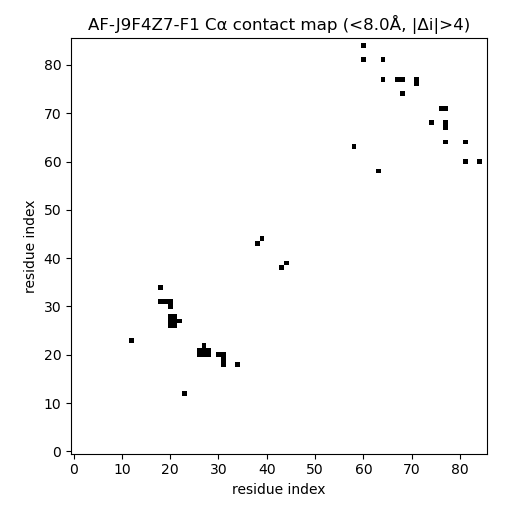intestinalis XB6B4
  5irg-assembly1_D  TM=9.800E-01  e=1.148E-05  Roseburia intestinalis XB6B4

InterPro domains:
  IPR000477 Reverse transcriptase domain [PF00078] (1-85)
  IPR043502 DNA/RNA polymerase superfamily [SSF56672] (1-84)
  IPR051083 Group II Intron Splicing and Mobility/Defense [PTHR34047] (1-86)